Protein AF-A0A1Y1LEW1-F1 (afdb_monomer_lite)

Structure (mmCIF, N/CA/C/O backbone):
data_AF-A0A1Y1LEW1-F1
#
_entry.id   AF-A0A1Y1LEW1-F1
#
loop_
_atom_site.group_PDB
_atom_site.id
_atom_site.type_symbol
_atom_site.label_atom_id
_atom_site.label_alt_id
_atom_site.label_comp_id
_atom_site.label_asym_id
_atom_site.label_entity_id
_atom_site.label_seq_id
_atom_site.pdbx_PDB_ins_code
_atom_site.Cartn_x
_atom_site.Cartn_y
_atom_site.Cartn_z
_atom_site.occupancy
_atom_site.B_iso_or_equiv
_atom_site.auth_seq_id
_atom_site.auth_comp_id
_atom_site.auth_asym_id
_atom_site.auth_atom_id
_atom_site.pdbx_PDB_model_num
ATOM 1 N N . GLU A 1 1 ? 22.655 -12.502 -17.125 1.00 71.50 1 GLU A N 1
ATOM 2 C CA . GLU A 1 1 ? 23.793 -12.154 -16.240 1.00 71.50 1 GLU A CA 1
ATOM 3 C C . GLU A 1 1 ? 23.642 -10.776 -15.580 1.00 71.50 1 GLU A C 1
ATOM 5 O O . GLU A 1 1 ? 23.642 -10.696 -14.355 1.00 71.50 1 GLU A O 1
ATOM 10 N N . THR A 1 2 ? 23.427 -9.701 -16.351 1.00 83.19 2 THR A N 1
ATOM 11 C CA . THR A 1 2 ? 23.284 -8.322 -15.832 1.00 83.19 2 THR A CA 1
ATOM 12 C C . THR A 1 2 ? 22.131 -8.139 -14.837 1.00 83.19 2 THR A C 1
ATOM 14 O O . THR A 1 2 ? 22.315 -7.492 -13.807 1.00 83.19 2 THR A O 1
ATOM 17 N N . ASP A 1 3 ? 20.966 -8.736 -15.104 1.00 85.81 3 ASP A N 1
ATOM 18 C CA . ASP A 1 3 ? 19.800 -8.676 -14.209 1.00 85.81 3 ASP A CA 1
ATOM 19 C C . ASP A 1 3 ? 20.084 -9.320 -12.839 1.00 85.81 3 ASP A C 1
ATOM 21 O O . ASP A 1 3 ? 19.894 -8.692 -11.797 1.00 85.81 3 ASP A O 1
ATOM 25 N N . CYS A 1 4 ? 20.662 -10.528 -12.831 1.00 89.56 4 CYS A N 1
ATOM 26 C CA . CYS A 1 4 ? 21.043 -11.228 -11.602 1.00 89.56 4 CYS A CA 1
ATOM 27 C C . CYS A 1 4 ? 21.990 -10.387 -10.736 1.00 89.56 4 CYS A C 1
ATOM 29 O O . CYS A 1 4 ? 21.787 -10.268 -9.527 1.00 89.56 4 CYS A O 1
ATOM 31 N N . ARG A 1 5 ? 22.998 -9.752 -11.352 1.00 92.62 5 ARG A N 1
ATOM 32 C CA . ARG A 1 5 ? 23.951 -8.887 -10.644 1.00 92.62 5 ARG A CA 1
ATOM 33 C C . ARG A 1 5 ? 23.271 -7.652 -10.051 1.00 92.62 5 ARG A C 1
ATOM 35 O O . ARG A 1 5 ? 23.532 -7.326 -8.895 1.00 92.62 5 ARG A O 1
ATOM 42 N N . ARG A 1 6 ? 22.385 -6.985 -10.801 1.00 89.25 6 ARG A N 1
ATOM 43 C CA . ARG A 1 6 ? 21.619 -5.825 -10.307 1.00 89.25 6 ARG A CA 1
ATOM 44 C C . ARG A 1 6 ? 20.746 -6.204 -9.114 1.00 89.25 6 ARG A C 1
ATOM 46 O O . ARG A 1 6 ? 20.835 -5.566 -8.068 1.00 89.25 6 ARG A O 1
ATOM 53 N N . LYS A 1 7 ? 19.983 -7.293 -9.232 1.00 90.38 7 LYS A N 1
ATOM 54 C CA . LYS A 1 7 ? 19.129 -7.816 -8.157 1.00 90.38 7 LYS A CA 1
ATOM 55 C C . LYS A 1 7 ? 19.932 -8.225 -6.919 1.00 90.38 7 LYS A C 1
ATOM 57 O O . LYS A 1 7 ? 19.489 -7.993 -5.797 1.00 90.38 7 LYS A O 1
ATOM 62 N N . TYR A 1 8 ? 21.116 -8.811 -7.097 1.00 92.88 8 TYR A N 1
ATOM 63 C CA . TYR A 1 8 ? 22.016 -9.144 -5.990 1.00 92.88 8 TYR A CA 1
ATOM 64 C C . TYR A 1 8 ? 22.497 -7.889 -5.249 1.00 92.88 8 TYR A C 1
ATOM 66 O O . TYR A 1 8 ? 22.388 -7.812 -4.024 1.00 92.88 8 TYR A O 1
ATOM 74 N N . ILE A 1 9 ? 22.966 -6.875 -5.984 1.00 94.81 9 ILE A N 1
ATOM 75 C CA . ILE A 1 9 ? 23.415 -5.604 -5.402 1.00 94.81 9 ILE A CA 1
ATOM 76 C C . ILE A 1 9 ? 22.266 -4.918 -4.653 1.00 94.81 9 ILE A C 1
ATOM 78 O O . ILE A 1 9 ? 22.448 -4.534 -3.499 1.00 94.81 9 ILE A O 1
ATOM 82 N N . ALA A 1 10 ? 21.078 -4.829 -5.259 1.00 92.31 10 ALA A N 1
ATOM 83 C CA . ALA A 1 10 ? 19.899 -4.231 -4.633 1.00 92.31 10 ALA A CA 1
ATOM 84 C C . ALA A 1 10 ? 19.548 -4.910 -3.297 1.00 92.31 10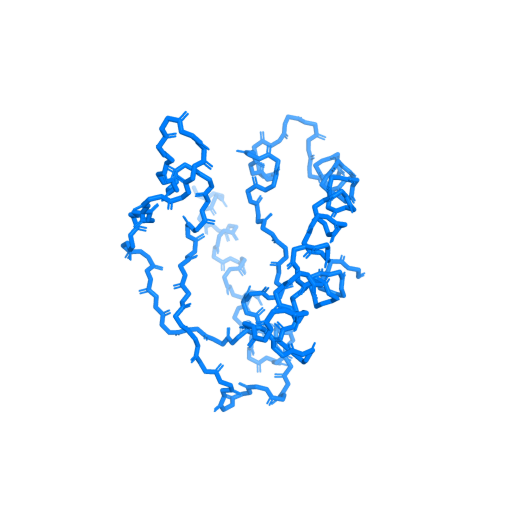 ALA A C 1
ATOM 86 O O . ALA A 1 10 ? 19.380 -4.230 -2.286 1.00 92.31 10 ALA A O 1
ATOM 87 N N . ARG A 1 11 ? 19.546 -6.251 -3.247 1.00 94.31 11 ARG A N 1
ATOM 88 C CA . ARG A 1 11 ? 19.306 -7.012 -2.006 1.00 94.31 11 ARG A CA 1
ATOM 89 C C . ARG A 1 11 ? 20.348 -6.728 -0.926 1.00 94.31 11 ARG A C 1
ATOM 91 O O . ARG A 1 11 ? 19.998 -6.593 0.245 1.00 94.31 11 ARG A O 1
ATOM 98 N N . HIS A 1 12 ? 21.622 -6.613 -1.296 1.00 95.62 12 HIS A N 1
ATOM 99 C CA . HIS A 1 12 ? 22.683 -6.286 -0.343 1.00 95.62 12 HIS A CA 1
ATOM 100 C C . HIS A 1 12 ? 22.580 -4.856 0.194 1.00 95.62 12 HIS A C 1
ATOM 102 O O . HIS A 1 12 ? 22.794 -4.641 1.390 1.00 95.62 12 HIS A O 1
ATOM 108 N N . LEU A 1 13 ? 22.223 -3.893 -0.657 1.00 95.50 13 LEU A N 1
ATOM 109 C CA . LEU A 1 13 ? 21.974 -2.513 -0.244 1.00 95.50 13 LEU A CA 1
ATOM 110 C C . LEU A 1 13 ? 20.769 -2.428 0.695 1.00 95.50 13 LEU A C 1
ATOM 112 O O . LEU A 1 13 ? 20.894 -1.869 1.782 1.00 95.50 13 LEU A O 1
ATOM 116 N N . PHE A 1 14 ? 19.653 -3.067 0.339 1.00 90.94 14 PHE A N 1
ATOM 117 C CA . PHE A 1 14 ? 18.464 -3.139 1.188 1.00 90.94 14 PHE A CA 1
ATOM 118 C C . PHE A 1 14 ? 18.784 -3.759 2.553 1.00 90.94 14 PHE A C 1
ATOM 120 O O . PHE A 1 14 ? 18.515 -3.160 3.592 1.00 90.94 14 PHE A O 1
ATOM 127 N N . ARG A 1 15 ? 19.473 -4.910 2.572 1.00 92.62 15 ARG A N 1
ATOM 128 C CA . ARG A 1 15 ? 19.914 -5.561 3.815 1.00 92.62 15 ARG A CA 1
ATOM 129 C C . ARG A 1 15 ? 20.795 -4.643 4.663 1.00 92.62 15 ARG A C 1
ATOM 131 O O . ARG A 1 15 ? 20.689 -4.661 5.888 1.00 92.62 15 ARG A O 1
ATOM 138 N N . ARG A 1 16 ? 21.682 -3.859 4.044 1.00 94.56 16 ARG A N 1
ATOM 139 C CA . ARG A 1 16 ? 22.523 -2.891 4.758 1.00 94.56 16 ARG A CA 1
ATOM 140 C C . ARG A 1 16 ? 21.679 -1.790 5.399 1.00 94.56 16 ARG A C 1
ATOM 142 O O . ARG A 1 16 ? 21.920 -1.484 6.560 1.00 94.56 16 ARG A O 1
ATOM 149 N N . LEU A 1 17 ? 20.703 -1.232 4.683 1.00 90.94 17 LEU A N 1
ATOM 150 C CA . LEU A 1 17 ? 19.792 -0.214 5.218 1.00 90.94 17 LEU A CA 1
ATOM 151 C C . LEU A 1 17 ? 18.946 -0.764 6.374 1.00 90.94 17 LEU A C 1
ATOM 153 O O . LEU A 1 17 ? 18.861 -0.120 7.418 1.00 90.94 17 LEU A O 1
ATOM 157 N N . ALA A 1 18 ? 18.418 -1.982 6.228 1.00 86.31 18 ALA A N 1
ATOM 158 C CA . ALA A 1 18 ? 17.670 -2.676 7.275 1.00 86.31 18 ALA A CA 1
ATOM 159 C C . ALA A 1 18 ? 18.510 -2.842 8.552 1.00 86.31 18 ALA A C 1
ATOM 161 O O . ALA A 1 18 ? 18.093 -2.449 9.636 1.00 86.31 18 ALA A O 1
ATOM 162 N N . ARG A 1 19 ? 19.747 -3.345 8.418 1.00 87.44 19 ARG A N 1
ATOM 163 C CA . ARG A 1 19 ? 20.683 -3.516 9.546 1.00 87.44 19 ARG A CA 1
ATOM 164 C C . ARG A 1 19 ? 21.102 -2.206 10.207 1.00 87.44 19 ARG A C 1
ATOM 166 O O . ARG A 1 19 ? 21.558 -2.228 11.342 1.00 87.44 19 ARG A O 1
ATOM 173 N N . GLN A 1 20 ? 21.023 -1.096 9.482 1.00 90.00 20 GLN A N 1
ATOM 174 C CA . GLN A 1 20 ? 21.321 0.238 9.997 1.00 90.00 20 GLN A CA 1
ATOM 175 C C . GLN A 1 20 ? 20.080 0.933 10.573 1.00 90.00 20 GLN A C 1
ATOM 177 O O . GLN A 1 20 ? 20.176 2.109 10.904 1.00 90.00 20 GLN A O 1
ATOM 182 N N . HIS A 1 21 ? 18.936 0.241 10.666 1.00 81.88 21 HIS A N 1
ATOM 183 C CA . HIS A 1 21 ? 17.657 0.804 11.109 1.00 81.88 21 HIS A CA 1
ATOM 184 C C . HIS A 1 21 ? 17.254 2.058 10.318 1.00 81.88 21 HIS A C 1
ATOM 186 O O . HIS A 1 21 ? 16.702 3.006 10.861 1.00 81.88 21 HIS A O 1
ATOM 192 N N . LYS A 1 22 ? 17.557 2.072 9.013 1.00 83.44 22 LYS A N 1
ATOM 193 C CA . LYS A 1 22 ? 17.205 3.174 8.102 1.00 83.44 22 LYS A CA 1
ATOM 194 C C . LYS A 1 22 ? 15.890 2.957 7.355 1.00 83.44 22 LYS A C 1
ATOM 196 O O . LYS A 1 22 ? 15.497 3.822 6.587 1.00 83.44 22 LYS A O 1
ATOM 201 N N . LEU A 1 23 ? 15.264 1.792 7.527 1.00 77.56 23 LEU A N 1
ATOM 202 C CA . LEU A 1 23 ? 14.012 1.426 6.854 1.00 77.56 23 LEU A CA 1
ATOM 203 C C . LEU A 1 23 ? 12.796 1.475 7.783 1.00 77.56 23 LEU A C 1
ATOM 205 O O . LEU A 1 23 ? 11.671 1.485 7.304 1.00 77.56 23 LEU A O 1
ATOM 209 N N . THR A 1 24 ? 13.013 1.477 9.097 1.00 73.62 24 THR A N 1
ATOM 210 C CA . THR A 1 24 ? 11.949 1.492 10.102 1.00 73.62 24 THR A CA 1
ATOM 211 C C . THR A 1 24 ? 12.345 2.413 11.243 1.00 73.62 24 THR A C 1
ATOM 213 O O . THR A 1 24 ? 13.531 2.614 11.517 1.00 73.62 24 THR A O 1
ATOM 216 N N . SER A 1 25 ? 11.352 2.970 11.930 1.00 72.81 25 SER A N 1
ATOM 217 C CA . SER A 1 25 ? 11.604 3.722 13.155 1.00 72.81 25 SER A CA 1
ATOM 218 C C . SER A 1 25 ? 11.964 2.759 14.292 1.00 72.81 25 SER A C 1
ATOM 220 O O . SER A 1 25 ? 11.444 1.646 14.365 1.00 72.81 25 SER A O 1
ATOM 222 N N . GLY A 1 26 ? 12.820 3.182 15.226 1.00 73.25 26 GLY A N 1
ATOM 223 C CA . GLY A 1 26 ? 13.113 2.375 16.418 1.00 73.25 26 GLY A CA 1
ATOM 224 C C . GLY A 1 26 ? 11.879 2.123 17.301 1.00 73.25 26 GLY A C 1
ATOM 225 O O . GLY A 1 26 ? 11.867 1.159 18.068 1.00 73.25 26 GLY A O 1
ATOM 226 N N . ALA A 1 27 ? 10.834 2.948 17.159 1.00 75.50 27 ALA A N 1
ATOM 227 C CA . ALA A 1 27 ? 9.641 2.946 18.001 1.00 75.50 27 ALA A CA 1
ATOM 228 C C . ALA A 1 27 ? 8.816 1.652 17.912 1.00 75.50 27 ALA A C 1
ATOM 230 O O . ALA A 1 27 ? 8.187 1.283 18.901 1.00 75.50 27 ALA A O 1
ATOM 231 N N . HIS A 1 28 ? 8.854 0.937 16.782 1.00 77.25 28 HIS A N 1
ATOM 232 C CA . HIS A 1 28 ? 8.081 -0.297 16.588 1.00 77.25 28 HIS A CA 1
ATOM 233 C C . HIS A 1 28 ? 8.948 -1.552 16.440 1.00 77.25 28 HIS A C 1
ATOM 235 O O . HIS A 1 28 ? 8.472 -2.596 15.998 1.00 77.25 28 HIS A O 1
ATOM 241 N N . THR A 1 29 ? 10.218 -1.494 16.863 1.00 78.69 29 THR A N 1
ATOM 242 C CA . THR A 1 29 ? 11.142 -2.646 16.797 1.00 78.69 29 THR A CA 1
ATOM 243 C C . THR A 1 29 ? 10.568 -3.898 17.473 1.00 78.69 29 THR A C 1
ATOM 245 O O . THR A 1 29 ? 10.806 -5.013 17.018 1.00 78.69 29 THR A O 1
ATOM 248 N N . ASN A 1 30 ? 9.773 -3.711 18.533 1.00 83.50 30 ASN A N 1
ATOM 249 C CA . ASN A 1 30 ? 9.129 -4.788 19.290 1.00 83.50 30 ASN A CA 1
ATOM 250 C C . ASN A 1 30 ? 7.616 -4.897 19.014 1.00 83.50 30 ASN A C 1
ATOM 252 O O . ASN A 1 30 ? 6.886 -5.500 19.799 1.00 83.50 30 ASN A O 1
ATOM 256 N N . GLY A 1 31 ? 7.141 -4.315 17.910 1.00 84.19 31 GLY A N 1
ATOM 257 C CA . GLY A 1 31 ? 5.743 -4.317 17.498 1.00 84.19 31 GLY A CA 1
ATOM 258 C C . GLY A 1 31 ? 5.035 -2.961 17.649 1.00 84.19 31 GLY A C 1
ATOM 259 O O . GLY A 1 31 ? 5.638 -1.965 18.053 1.00 84.19 31 GLY A O 1
ATOM 260 N N . PRO A 1 32 ? 3.735 -2.906 17.318 1.00 87.38 32 PRO A N 1
ATOM 261 C CA . PRO A 1 32 ? 2.868 -4.050 17.034 1.00 87.38 32 PRO A CA 1
ATOM 262 C C . PRO A 1 32 ? 3.145 -4.704 15.672 1.00 87.38 32 PRO A C 1
ATOM 264 O O . PRO A 1 32 ? 3.429 -4.018 14.692 1.00 87.38 32 PRO A O 1
ATOM 267 N N . PHE A 1 33 ? 2.996 -6.030 15.613 1.00 89.38 33 PHE A N 1
ATOM 268 C CA . PHE A 1 33 ? 2.963 -6.783 14.358 1.00 89.38 33 PHE A CA 1
ATOM 269 C C . PHE A 1 33 ? 1.507 -7.008 13.946 1.00 89.38 33 PHE A C 1
ATOM 271 O O . PHE A 1 33 ? 0.673 -7.391 14.770 1.00 89.38 33 PHE A O 1
ATOM 278 N N . LYS A 1 34 ? 1.186 -6.723 12.687 1.00 89.31 34 LYS A N 1
ATOM 279 C CA . LYS A 1 34 ? -0.159 -6.810 12.113 1.00 89.31 34 LYS A CA 1
ATOM 280 C C . LYS A 1 34 ? -0.161 -7.797 10.954 1.00 89.31 34 LYS A C 1
ATOM 282 O O . LYS A 1 34 ? 0.875 -8.036 10.342 1.00 89.31 34 LYS A O 1
ATOM 287 N N . LEU A 1 35 ? -1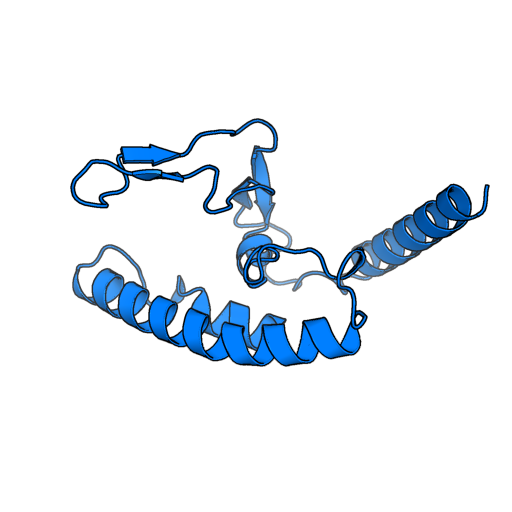.330 -8.363 10.665 1.00 91.94 35 LEU A N 1
ATOM 288 C CA . LEU A 1 35 ? -1.520 -9.150 9.455 1.00 91.94 35 LEU A CA 1
ATOM 289 C C . LEU A 1 35 ? -1.371 -8.220 8.244 1.00 91.94 35 LEU A C 1
ATOM 291 O O . LEU A 1 35 ? -2.044 -7.193 8.174 1.00 91.94 35 LEU A O 1
ATOM 295 N N . TRP A 1 36 ? -0.477 -8.569 7.331 1.00 92.06 36 TRP A N 1
ATOM 296 C CA . TRP A 1 36 ? -0.156 -7.798 6.139 1.00 92.06 36 TRP A CA 1
ATOM 297 C C . TRP A 1 36 ? -0.153 -8.716 4.923 1.00 92.06 36 TRP A C 1
ATOM 299 O O . TRP A 1 36 ? 0.326 -9.844 5.016 1.00 92.06 36 TRP A O 1
ATOM 309 N N . CYS A 1 37 ? -0.675 -8.223 3.802 1.00 93.75 37 CYS A N 1
ATOM 310 C CA . CYS A 1 37 ? -0.656 -8.903 2.512 1.00 93.75 37 CYS A CA 1
ATOM 311 C C . CYS A 1 37 ? -0.027 -7.961 1.481 1.00 93.75 37 CYS A C 1
ATOM 313 O O . CYS A 1 37 ? -0.528 -6.854 1.272 1.00 93.75 37 CYS A O 1
ATOM 315 N N . ASP A 1 38 ? 1.061 -8.399 0.841 1.00 90.12 38 ASP A N 1
ATOM 316 C CA . ASP A 1 38 ? 1.785 -7.587 -0.150 1.00 90.12 38 ASP A CA 1
ATOM 317 C C . ASP A 1 38 ? 0.963 -7.324 -1.429 1.00 90.12 38 ASP A C 1
ATOM 319 O O . ASP A 1 38 ? 1.220 -6.346 -2.140 1.00 90.12 38 ASP A O 1
ATOM 323 N N . ASP A 1 39 ? -0.059 -8.147 -1.690 1.00 90.94 39 ASP A N 1
ATOM 324 C CA . ASP A 1 39 ? -0.929 -8.044 -2.866 1.00 90.94 39 ASP A CA 1
ATOM 325 C C . ASP A 1 39 ? -2.364 -7.605 -2.524 1.00 90.94 39 ASP A C 1
ATOM 327 O O . ASP A 1 39 ? -3.339 -8.010 -3.155 1.00 90.94 39 ASP A O 1
ATOM 331 N N . LEU A 1 40 ? -2.534 -6.734 -1.523 1.00 89.06 40 LEU A N 1
ATOM 332 C CA . LEU A 1 40 ? -3.840 -6.147 -1.192 1.00 89.06 40 LEU A CA 1
ATOM 333 C C . LEU A 1 40 ? -4.251 -5.057 -2.207 1.00 89.06 40 LEU A C 1
ATOM 335 O O . LEU A 1 40 ? -4.354 -3.871 -1.879 1.00 89.06 40 LEU A O 1
ATOM 339 N N . ARG A 1 41 ? -4.436 -5.451 -3.470 1.00 91.62 41 ARG A N 1
ATOM 340 C CA . ARG A 1 41 ? -4.775 -4.586 -4.609 1.00 91.62 41 ARG A CA 1
ATOM 341 C C . ARG A 1 41 ? -6.247 -4.725 -5.027 1.00 91.62 41 ARG 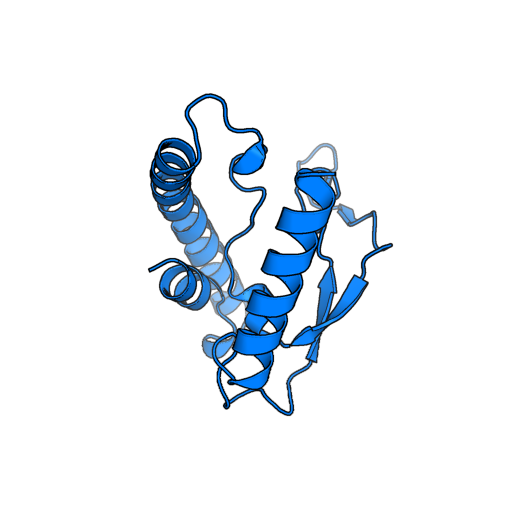A C 1
ATOM 343 O O . ARG A 1 41 ? -6.875 -5.736 -4.720 1.00 91.62 41 ARG A O 1
ATOM 350 N N . PRO A 1 42 ? -6.808 -3.764 -5.789 1.00 92.25 42 PRO A N 1
ATOM 351 C CA . PRO A 1 42 ? -8.224 -3.779 -6.160 1.00 92.25 42 PRO A CA 1
ATOM 352 C C . PRO A 1 42 ? -8.698 -5.036 -6.898 1.00 92.25 42 PRO A C 1
ATOM 354 O O . PRO A 1 42 ? -9.857 -5.403 -6.752 1.00 92.25 42 PRO A O 1
ATOM 357 N N . SER A 1 43 ? -7.831 -5.720 -7.655 1.00 93.44 43 SER A N 1
ATOM 358 C CA . SER A 1 43 ? -8.201 -6.974 -8.336 1.00 93.44 43 SER A CA 1
ATOM 359 C C . SER A 1 43 ? -8.522 -8.121 -7.375 1.00 93.44 43 SER A C 1
ATOM 361 O O . SER A 1 43 ? -9.177 -9.073 -7.785 1.00 93.44 43 SER A O 1
ATOM 363 N N . ASN A 1 44 ? -8.105 -8.010 -6.111 1.00 95.25 44 ASN A N 1
ATOM 364 C CA . ASN A 1 44 ? -8.311 -9.021 -5.075 1.00 95.25 44 ASN A CA 1
ATOM 365 C C . ASN A 1 44 ? -9.487 -8.658 -4.144 1.00 95.25 44 ASN A C 1
ATOM 367 O O . ASN A 1 44 ? -9.713 -9.322 -3.132 1.00 95.25 44 ASN A O 1
ATOM 371 N N . ILE A 1 45 ? -10.256 -7.614 -4.485 1.00 95.12 45 ILE A N 1
ATOM 372 C CA . ILE A 1 45 ? -11.453 -7.175 -3.761 1.00 95.12 45 ILE A CA 1
ATOM 373 C C . ILE A 1 45 ? -12.690 -7.548 -4.580 1.00 95.12 45 ILE A C 1
ATOM 375 O O . ILE A 1 45 ? -12.861 -7.105 -5.715 1.00 95.12 45 ILE A O 1
ATOM 379 N N . LEU A 1 46 ? -13.578 -8.343 -3.988 1.00 97.56 46 LEU A N 1
ATOM 380 C CA . LEU A 1 46 ? -14.844 -8.732 -4.598 1.00 97.56 46 LEU A CA 1
ATOM 381 C C . LEU A 1 46 ? -15.935 -7.728 -4.232 1.00 97.56 46 LEU A C 1
ATOM 383 O O . LEU A 1 46 ? -16.122 -7.408 -3.055 1.00 97.56 46 LEU A O 1
ATOM 387 N N . LEU A 1 47 ? -16.676 -7.280 -5.245 1.00 97.75 47 LEU A N 1
ATOM 388 C CA . LEU A 1 47 ? -17.819 -6.383 -5.100 1.00 97.75 47 LEU A CA 1
ATOM 389 C C . LEU A 1 47 ? -19.115 -7.087 -5.518 1.00 97.75 47 LEU A C 1
ATOM 391 O O . LEU A 1 47 ? -19.111 -7.889 -6.454 1.00 97.75 47 LEU A O 1
ATOM 395 N N . ASP A 1 48 ? -20.222 -6.773 -4.850 1.00 97.62 48 ASP A N 1
ATOM 396 C CA . ASP A 1 48 ? -21.559 -7.154 -5.313 1.00 97.62 48 ASP A CA 1
ATOM 397 C C . ASP A 1 48 ? -22.118 -6.175 -6.368 1.00 97.62 48 ASP A C 1
ATOM 399 O O . ASP A 1 48 ? -21.474 -5.202 -6.768 1.00 97.62 48 ASP A O 1
ATOM 403 N N . ALA A 1 49 ? -23.357 -6.414 -6.812 1.00 97.50 49 ALA A N 1
ATOM 404 C CA . ALA A 1 49 ? -24.049 -5.556 -7.778 1.00 97.50 49 ALA A CA 1
ATOM 405 C C . ALA A 1 49 ? -24.314 -4.120 -7.271 1.00 97.50 49 ALA A C 1
ATOM 407 O O . ALA A 1 49 ? -24.604 -3.235 -8.074 1.00 97.50 49 ALA A O 1
ATOM 408 N N . ASN A 1 50 ? -24.200 -3.882 -5.961 1.00 97.75 50 ASN A N 1
ATOM 409 C CA . ASN A 1 50 ? -24.366 -2.582 -5.314 1.00 97.75 50 ASN A CA 1
ATOM 410 C C . ASN A 1 50 ? -23.015 -1.927 -4.974 1.00 97.75 50 ASN A C 1
ATOM 412 O O . ASN A 1 50 ? -22.974 -0.975 -4.189 1.00 97.75 50 ASN A O 1
ATOM 416 N N . MET A 1 51 ? -21.910 -2.429 -5.540 1.00 95.12 51 MET A N 1
ATOM 417 C CA . MET A 1 51 ? -20.545 -1.953 -5.289 1.00 95.12 51 MET A CA 1
ATOM 418 C C . MET A 1 51 ? -20.109 -2.078 -3.820 1.00 95.12 51 MET A C 1
ATOM 420 O O . MET A 1 51 ? -19.238 -1.335 -3.367 1.00 95.12 51 MET A O 1
ATOM 424 N N . GLN A 1 52 ? -20.703 -3.004 -3.064 1.00 96.50 52 GLN A N 1
ATOM 425 C CA . GLN A 1 52 ? -20.304 -3.290 -1.688 1.00 96.50 52 GLN A CA 1
ATOM 426 C C . GLN A 1 52 ? -19.219 -4.357 -1.662 1.00 96.50 52 GLN A C 1
ATOM 428 O O . GLN A 1 52 ? -19.288 -5.338 -2.400 1.00 96.50 52 GLN A O 1
ATOM 433 N N . ILE A 1 53 ? -18.229 -4.181 -0.785 1.00 95.94 53 ILE A N 1
ATOM 434 C CA . ILE A 1 53 ? -17.179 -5.180 -0.571 1.00 95.94 53 ILE A CA 1
ATOM 435 C C . ILE A 1 53 ? -17.807 -6.418 0.073 1.00 95.94 53 ILE A C 1
ATOM 437 O O . ILE A 1 53 ? -18.319 -6.346 1.188 1.00 95.94 53 ILE A O 1
ATOM 441 N N . VAL A 1 54 ? -17.735 -7.555 -0.620 1.00 97.75 54 VAL A N 1
ATOM 442 C CA . VAL A 1 54 ? -18.259 -8.849 -0.142 1.00 97.75 54 VAL A CA 1
ATOM 443 C C . VAL A 1 54 ? -17.167 -9.865 0.169 1.00 97.75 54 VAL A C 1
ATOM 445 O O . VAL A 1 54 ? -17.437 -10.898 0.779 1.00 97.75 54 VAL A O 1
ATOM 448 N N . GLY A 1 55 ? -15.925 -9.584 -0.217 1.00 96.81 55 GLY A N 1
ATOM 449 C CA . GLY A 1 55 ? -14.806 -10.457 0.096 1.00 96.81 55 GLY A CA 1
ATOM 450 C C . GLY A 1 55 ? -13.465 -9.888 -0.333 1.00 96.81 55 GLY A C 1
ATOM 451 O O . GLY A 1 55 ? -13.379 -9.043 -1.222 1.00 96.81 55 GLY A O 1
ATOM 452 N N . VAL A 1 56 ? -12.418 -10.398 0.306 1.00 95.69 56 VAL A N 1
ATOM 453 C CA . VAL A 1 56 ? -11.023 -10.202 -0.085 1.00 95.69 56 VAL A CA 1
ATOM 454 C C . VAL A 1 56 ? -10.446 -11.587 -0.340 1.00 95.69 56 VAL A C 1
ATOM 456 O O . VAL A 1 56 ? -10.597 -12.481 0.499 1.00 95.69 56 VAL A O 1
ATOM 459 N N . VAL A 1 57 ? -9.837 -11.779 -1.503 1.00 96.44 57 VAL A N 1
ATOM 460 C CA . VAL A 1 57 ? -9.243 -13.051 -1.935 1.00 96.44 57 VAL A CA 1
ATOM 461 C C . VAL A 1 57 ? -7.723 -12.930 -2.029 1.00 96.44 57 VAL A C 1
ATOM 463 O O . VAL A 1 57 ? -7.168 -11.876 -1.741 1.00 96.44 57 VAL A O 1
ATOM 466 N N . ASP A 1 58 ? -7.074 -14.025 -2.422 1.00 94.69 58 ASP A N 1
ATOM 467 C CA . ASP A 1 58 ? -5.639 -14.065 -2.718 1.00 94.69 58 ASP A CA 1
ATOM 468 C C . ASP A 1 58 ? -4.730 -13.734 -1.516 1.00 94.69 58 ASP A C 1
ATOM 470 O O . ASP A 1 58 ? -3.937 -12.796 -1.492 1.00 94.69 58 ASP A O 1
ATOM 474 N N . TRP A 1 59 ? -4.882 -14.528 -0.452 1.00 94.00 59 TRP A N 1
ATOM 475 C CA . TRP A 1 59 ? -4.144 -14.362 0.806 1.00 94.00 59 TRP A CA 1
ATOM 476 C C . TRP A 1 59 ? -2.772 -15.060 0.810 1.00 94.00 59 TRP A C 1
ATOM 478 O O . TRP A 1 59 ? -2.145 -15.157 1.868 1.00 94.00 59 TRP A O 1
ATOM 488 N N . GLU A 1 60 ? -2.288 -15.564 -0.328 1.00 94.12 60 GLU A N 1
ATOM 489 C CA . GLU A 1 60 ? -1.119 -16.456 -0.394 1.00 94.12 60 GLU A CA 1
ATOM 490 C C . GLU A 1 60 ? 0.201 -15.803 0.060 1.00 94.12 60 GLU A C 1
ATOM 492 O O . GLU A 1 60 ? 1.102 -16.496 0.534 1.00 94.12 60 GLU A O 1
ATOM 497 N N . PHE A 1 61 ? 0.278 -14.468 0.025 1.00 87.81 61 PHE A N 1
ATOM 498 C CA . PHE A 1 61 ? 1.423 -13.674 0.493 1.00 87.81 61 PHE A CA 1
ATOM 499 C C . PHE A 1 61 ? 1.155 -12.931 1.806 1.00 87.81 61 PHE A C 1
ATOM 501 O O . PHE A 1 61 ? 1.674 -11.838 2.038 1.00 87.81 61 PHE A O 1
ATOM 508 N N . THR A 1 62 ? 0.335 -13.514 2.680 1.00 94.25 62 THR A N 1
ATOM 509 C CA . THR A 1 62 ? -0.025 -12.897 3.960 1.00 94.25 62 THR A CA 1
ATOM 510 C C . THR A 1 62 ? 0.885 -13.354 5.098 1.00 94.25 62 THR A C 1
ATOM 512 O O . THR A 1 62 ? 1.111 -14.547 5.293 1.00 94.25 62 THR A O 1
ATOM 515 N N . TYR A 1 63 ? 1.375 -12.411 5.901 1.00 94.25 63 TYR A N 1
ATOM 516 C CA . TYR A 1 63 ? 2.241 -12.676 7.053 1.00 94.25 63 TYR A CA 1
ATOM 517 C C . TYR A 1 63 ? 2.069 -11.620 8.153 1.00 94.25 63 TYR A C 1
ATOM 519 O O . TYR A 1 63 ? 1.401 -10.604 7.978 1.00 94.25 63 TYR A O 1
ATOM 527 N N . ALA A 1 64 ? 2.659 -11.868 9.325 1.00 93.75 64 ALA A N 1
ATOM 528 C CA . ALA A 1 64 ? 2.751 -10.863 10.379 1.00 93.75 64 ALA A CA 1
ATOM 529 C C . ALA A 1 64 ? 3.916 -9.902 10.080 1.00 93.75 64 ALA A C 1
ATOM 531 O O . ALA A 1 64 ? 5.074 -10.322 10.075 1.00 93.75 64 ALA A O 1
ATOM 532 N N . ALA A 1 65 ? 3.619 -8.623 9.853 1.00 90.44 65 ALA A N 1
ATOM 533 C CA . ALA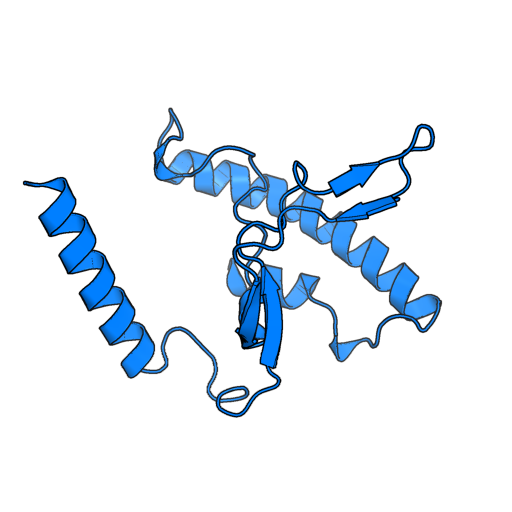 A 1 65 ? 4.592 -7.580 9.524 1.00 90.44 65 ALA A CA 1
ATOM 534 C C . ALA A 1 65 ? 4.550 -6.423 10.539 1.00 90.44 65 ALA A C 1
ATOM 536 O O . ALA A 1 65 ? 3.524 -6.227 11.199 1.00 90.44 65 ALA A O 1
ATOM 537 N N . PRO A 1 66 ? 5.631 -5.633 10.682 1.00 89.44 66 PRO A N 1
ATOM 538 C CA . PRO A 1 66 ? 5.581 -4.369 11.411 1.00 89.44 66 PRO A CA 1
ATOM 539 C C . PRO A 1 66 ? 4.471 -3.465 10.869 1.00 89.44 66 PRO A C 1
ATOM 541 O O . PRO A 1 66 ? 4.255 -3.398 9.656 1.00 89.44 66 PRO A O 1
ATOM 544 N N . ALA A 1 67 ? 3.780 -2.748 11.755 1.00 88.56 67 ALA A N 1
ATOM 545 C CA . ALA A 1 67 ? 2.693 -1.860 11.352 1.00 88.56 67 ALA A CA 1
ATOM 546 C C . ALA A 1 67 ? 3.134 -0.800 10.325 1.00 88.56 67 ALA A C 1
ATOM 548 O O . ALA A 1 67 ? 2.311 -0.366 9.520 1.00 88.56 67 ALA A O 1
ATOM 549 N N . GLU A 1 68 ? 4.417 -0.425 10.292 1.00 89.25 68 GLU A N 1
ATOM 550 C CA . GLU A 1 68 ? 4.940 0.569 9.351 1.00 89.25 68 GLU A CA 1
ATOM 551 C C . GLU A 1 68 ? 4.857 0.165 7.881 1.00 89.25 68 GLU A C 1
ATOM 553 O O . GLU A 1 68 ? 4.917 1.036 7.019 1.00 89.25 68 GLU A O 1
ATOM 558 N N . PHE A 1 69 ? 4.650 -1.115 7.566 1.00 89.19 69 PHE A N 1
ATOM 559 C CA . PHE A 1 69 ? 4.393 -1.539 6.186 1.00 89.19 69 PHE A CA 1
ATOM 560 C C . PHE A 1 69 ? 3.118 -0.883 5.637 1.00 89.19 69 PHE A C 1
ATOM 562 O O . PHE A 1 69 ? 3.080 -0.466 4.484 1.00 89.19 69 PHE A O 1
ATOM 569 N N . SER A 1 70 ? 2.118 -0.672 6.500 1.00 90.25 70 SER A N 1
ATOM 570 C CA . SER A 1 70 ? 0.892 0.055 6.149 1.00 90.25 70 SER A CA 1
ATOM 571 C C . SER A 1 70 ? 1.078 1.567 6.001 1.00 90.25 70 SER A C 1
ATOM 573 O O . SER A 1 70 ? 0.142 2.262 5.611 1.00 90.25 70 SER A O 1
ATOM 575 N N . PHE A 1 71 ? 2.259 2.101 6.335 1.00 91.75 71 PHE A N 1
ATOM 576 C CA . PHE A 1 71 ? 2.536 3.533 6.226 1.00 91.75 71 PHE A CA 1
ATOM 577 C C . PHE A 1 71 ? 3.034 3.898 4.835 1.00 91.75 71 PHE A C 1
ATOM 579 O O . PHE A 1 71 ? 3.057 5.076 4.522 1.00 91.75 71 PHE A O 1
ATOM 586 N N . ALA A 1 72 ? 3.410 2.938 3.991 1.00 92.12 72 ALA A N 1
ATOM 587 C CA . ALA A 1 72 ? 3.676 3.222 2.590 1.00 92.12 72 ALA A CA 1
ATOM 588 C C . ALA A 1 72 ? 2.342 3.375 1.835 1.00 92.12 72 ALA A C 1
ATOM 590 O O . ALA A 1 72 ? 1.440 2.549 2.016 1.00 92.12 72 ALA A O 1
ATOM 591 N N . PRO A 1 73 ? 2.179 4.399 0.980 1.00 94.19 73 PRO A N 1
ATOM 592 C CA . PRO A 1 73 ? 1.015 4.458 0.115 1.00 94.19 73 PRO A CA 1
ATOM 593 C C . PRO A 1 73 ? 1.011 3.300 -0.905 1.00 94.19 73 PRO A C 1
ATOM 595 O O . PRO A 1 73 ? 2.061 2.724 -1.207 1.00 94.19 73 PRO A O 1
ATOM 598 N N . PRO A 1 74 ? -0.166 2.916 -1.432 1.00 93.19 74 PRO A N 1
ATOM 599 C CA . PRO A 1 74 ? -0.311 1.701 -2.227 1.00 93.19 74 PRO A CA 1
ATOM 600 C C . PRO A 1 74 ? 0.513 1.764 -3.515 1.00 93.19 74 PRO A C 1
ATOM 602 O O . PRO A 1 74 ? 0.344 2.674 -4.331 1.00 93.19 74 PRO A O 1
ATOM 605 N N . TRP A 1 75 ? 1.371 0.768 -3.738 1.00 90.12 75 TRP A N 1
ATOM 606 C CA . TRP A 1 75 ? 2.202 0.682 -4.946 1.00 90.12 75 TRP A CA 1
ATOM 607 C C . TRP A 1 75 ? 1.355 0.589 -6.227 1.00 90.12 75 TRP A C 1
ATOM 609 O O . TRP A 1 75 ? 1.737 1.099 -7.277 1.00 90.12 75 TRP A O 1
ATOM 619 N N . TRP A 1 76 ? 0.163 -0.004 -6.124 1.00 92.88 76 TRP A N 1
ATOM 620 C CA . TRP A 1 76 ? -0.766 -0.237 -7.229 1.00 92.88 76 TRP A CA 1
ATOM 621 C C . TRP A 1 76 ? -1.622 0.982 -7.604 1.00 92.88 76 TRP A C 1
ATOM 623 O O . TRP A 1 76 ? -2.496 0.851 -8.457 1.00 92.88 76 TRP A O 1
ATOM 633 N N . LEU A 1 77 ? -1.406 2.166 -7.016 1.00 95.06 77 LEU A N 1
ATOM 634 C CA . LEU A 1 77 ? -2.253 3.349 -7.247 1.00 95.06 77 LEU A CA 1
ATOM 635 C C . LEU A 1 77 ? -2.394 3.732 -8.732 1.00 95.06 77 LEU A C 1
ATOM 637 O O . LEU A 1 77 ? -3.453 4.199 -9.147 1.00 95.06 77 LEU A O 1
ATOM 641 N N . LEU A 1 78 ? -1.337 3.539 -9.525 1.00 95.12 78 LEU A N 1
ATOM 642 C CA . LEU A 1 78 ? -1.343 3.795 -10.971 1.00 95.12 78 LEU A CA 1
ATOM 643 C C . LEU A 1 78 ? -1.606 2.545 -11.818 1.00 95.12 78 LEU A C 1
ATOM 645 O O . LEU A 1 78 ? -1.571 2.631 -13.040 1.00 95.12 78 LEU A O 1
ATOM 649 N N . LEU A 1 79 ? -1.861 1.398 -11.184 1.00 93.00 79 LEU A N 1
ATOM 650 C CA . LEU A 1 79 ? -2.073 0.078 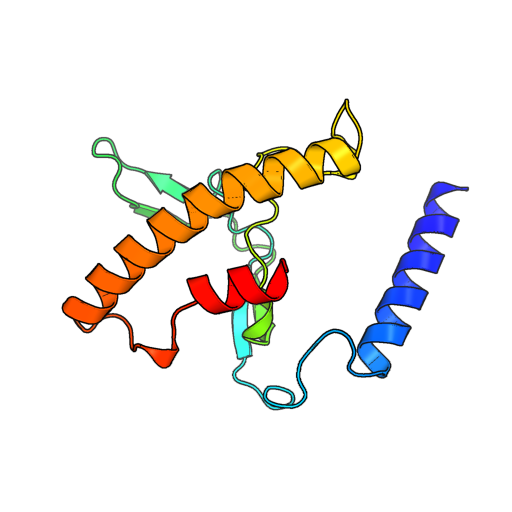-11.792 1.00 93.00 79 LEU A CA 1
ATOM 651 C C . LEU A 1 79 ? -0.884 -0.496 -12.586 1.00 93.00 79 LEU A C 1
ATOM 653 O O . LEU A 1 79 ? -0.903 -1.689 -12.877 1.00 93.00 79 LEU A O 1
ATOM 657 N N . GLU A 1 80 ? 0.146 0.304 -12.865 1.00 92.75 80 GLU A N 1
ATOM 658 C CA . GLU A 1 80 ? 1.392 -0.096 -13.518 1.00 92.75 80 GLU A CA 1
ATOM 659 C C . GLU A 1 80 ? 2.603 0.215 -12.628 1.00 92.75 80 GLU A C 1
ATOM 661 O O . GLU A 1 80 ? 2.660 1.254 -11.956 1.00 92.75 80 GLU A O 1
ATOM 666 N N . GLN A 1 81 ? 3.572 -0.698 -12.622 1.00 91.31 81 GLN A N 1
ATOM 667 C CA . GLN A 1 81 ? 4.774 -0.588 -11.796 1.00 91.31 81 GLN A CA 1
ATOM 668 C C . GLN A 1 81 ? 5.765 0.419 -12.403 1.00 91.31 81 GLN A C 1
ATOM 670 O O . GLN A 1 81 ? 5.848 0.544 -13.630 1.00 91.31 81 GLN A O 1
ATOM 675 N N . PRO A 1 82 ? 6.553 1.130 -11.577 1.00 92.25 82 PRO A N 1
ATOM 676 C CA . PRO A 1 82 ? 7.516 2.114 -12.070 1.00 92.25 82 PRO A CA 1
ATOM 677 C C . PRO A 1 82 ? 8.551 1.518 -13.037 1.00 92.25 82 PRO A C 1
ATOM 679 O O . PRO A 1 82 ? 9.028 2.220 -13.926 1.00 92.25 82 PRO A O 1
ATOM 682 N N . GLU A 1 83 ? 8.882 0.231 -12.907 1.00 89.12 83 GLU A N 1
ATOM 683 C CA . GLU A 1 83 ? 9.822 -0.486 -13.775 1.00 89.12 83 GLU A CA 1
ATOM 684 C C . GLU A 1 83 ? 9.311 -0.676 -15.208 1.00 89.12 83 GLU A C 1
ATOM 686 O O . GLU A 1 83 ? 10.123 -0.799 -16.127 1.00 89.12 83 GLU A O 1
ATOM 691 N N . TYR A 1 84 ? 7.989 -0.704 -15.399 1.00 92.44 84 TYR A N 1
ATOM 692 C CA . TYR A 1 84 ? 7.339 -0.901 -16.699 1.00 92.44 84 TYR A CA 1
ATOM 693 C C . TYR A 1 84 ? 6.721 0.385 -17.256 1.00 92.44 84 TYR A C 1
ATOM 695 O O . TYR A 1 84 ? 6.136 0.368 -18.339 1.00 92.44 84 TYR A O 1
ATOM 703 N N . TRP A 1 85 ? 6.858 1.510 -16.550 1.00 95.38 85 TRP A N 1
ATOM 704 C CA . TRP A 1 85 ? 6.269 2.772 -16.975 1.00 95.38 85 TRP A CA 1
ATOM 705 C C . TRP A 1 85 ? 6.934 3.295 -18.265 1.00 95.38 85 TRP A C 1
ATOM 707 O O . TRP A 1 85 ? 8.145 3.539 -18.255 1.00 95.38 85 TRP A O 1
ATOM 717 N N . PRO A 1 86 ? 6.182 3.518 -19.364 1.00 94.56 86 PRO A N 1
ATOM 718 C CA . PRO A 1 86 ? 6.760 3.871 -20.667 1.00 94.56 86 PRO A CA 1
ATOM 719 C C . PRO A 1 86 ? 7.601 5.150 -20.655 1.00 94.56 86 PRO A C 1
ATOM 721 O O . PRO A 1 86 ? 8.643 5.218 -21.302 1.00 94.56 86 PRO A O 1
ATOM 724 N N . ASP A 1 87 ? 7.172 6.140 -19.870 1.00 96.62 87 ASP A N 1
ATOM 725 C CA . ASP A 1 87 ? 7.817 7.453 -19.770 1.00 96.62 87 ASP A CA 1
ATOM 726 C C . ASP A 1 87 ? 8.885 7.512 -18.658 1.00 96.62 87 ASP A C 1
ATOM 728 O O . ASP A 1 87 ? 9.388 8.582 -18.309 1.00 96.62 87 ASP A O 1
ATOM 732 N N . GLY A 1 88 ? 9.230 6.359 -18.077 1.00 95.56 88 GLY A N 1
ATOM 733 C CA . GLY A 1 88 ? 10.244 6.220 -17.039 1.00 95.56 88 GLY A CA 1
ATOM 734 C C . GLY A 1 88 ? 9.784 6.595 -15.625 1.00 95.56 88 GLY A C 1
ATOM 735 O O . GLY A 1 88 ? 8.706 7.144 -15.390 1.00 95.56 88 GLY A O 1
ATOM 736 N N . VAL A 1 89 ? 10.649 6.293 -14.653 1.00 94.88 89 VAL A N 1
ATOM 737 C CA . VAL A 1 89 ? 10.344 6.398 -13.216 1.00 94.88 89 VAL A CA 1
ATOM 738 C C . VAL A 1 89 ? 10.082 7.831 -12.743 1.00 94.88 89 VAL A C 1
ATOM 740 O O . VAL A 1 89 ? 9.266 8.040 -11.849 1.00 94.88 89 VAL A O 1
ATOM 743 N N . GLU A 1 90 ? 10.727 8.836 -13.340 1.00 96.50 90 GLU A N 1
ATOM 744 C CA . GLU A 1 90 ? 10.499 10.244 -12.981 1.00 96.50 90 GLU A CA 1
ATOM 745 C C . GLU A 1 90 ? 9.081 10.690 -13.352 1.00 96.50 90 GLU A C 1
ATOM 747 O O . GLU A 1 90 ? 8.381 11.307 -12.547 1.00 96.50 90 GLU A O 1
ATOM 752 N N . ASN A 1 91 ? 8.622 10.322 -14.552 1.00 97.44 91 ASN A N 1
ATOM 753 C CA . ASN A 1 91 ? 7.257 10.588 -14.985 1.00 97.44 91 ASN A CA 1
ATOM 754 C C . ASN A 1 91 ? 6.243 9.843 -14.103 1.00 97.44 91 ASN A C 1
ATOM 756 O O . ASN A 1 91 ? 5.308 10.469 -13.596 1.00 97.44 91 ASN A O 1
ATOM 760 N N . TRP A 1 92 ? 6.485 8.553 -13.838 1.00 97.31 92 TRP A N 1
ATOM 761 C CA . TRP A 1 92 ? 5.676 7.754 -12.914 1.00 97.31 92 TRP A CA 1
ATOM 762 C C . TRP A 1 92 ? 5.556 8.435 -11.548 1.00 97.31 92 TRP A C 1
ATOM 764 O O . TRP A 1 92 ? 4.453 8.606 -11.041 1.00 97.31 92 TRP A O 1
ATOM 774 N N . THR A 1 93 ? 6.673 8.908 -10.987 1.00 96.25 93 THR A N 1
ATOM 775 C CA . THR A 1 93 ? 6.736 9.559 -9.666 1.00 96.25 93 THR A CA 1
ATOM 776 C C . THR A 1 93 ? 5.908 10.842 -9.630 1.00 96.25 93 THR A C 1
ATOM 778 O O . THR A 1 93 ? 5.149 11.068 -8.685 1.00 96.25 93 THR A O 1
ATOM 781 N N . ASN A 1 94 ? 5.987 11.663 -10.680 1.00 96.88 94 ASN A N 1
ATOM 782 C CA . ASN A 1 94 ? 5.202 12.894 -10.798 1.00 96.88 94 ASN A CA 1
ATOM 783 C C . ASN A 1 94 ? 3.693 12.612 -10.876 1.00 96.88 94 ASN A C 1
ATOM 785 O O . ASN A 1 94 ? 2.892 13.261 -10.194 1.00 96.88 94 ASN A O 1
ATOM 789 N N . ILE A 1 95 ? 3.294 11.625 -11.682 1.00 97.56 95 ILE A N 1
ATOM 790 C CA . ILE A 1 95 ? 1.889 11.224 -11.814 1.00 97.56 95 ILE A CA 1
ATOM 791 C C . ILE A 1 95 ? 1.395 10.592 -10.512 1.00 97.56 95 ILE A C 1
ATOM 793 O O . ILE A 1 95 ? 0.317 10.953 -10.033 1.00 97.56 95 ILE A O 1
ATOM 797 N N . TYR A 1 96 ? 2.194 9.716 -9.902 1.00 97.56 96 TYR A N 1
ATOM 798 C CA . TYR A 1 96 ? 1.886 9.056 -8.640 1.00 97.56 96 TYR A CA 1
ATOM 799 C C . TYR A 1 96 ? 1.663 10.091 -7.547 1.00 97.56 96 TYR A C 1
ATOM 801 O O . TYR A 1 96 ? 0.606 10.095 -6.926 1.00 97.56 96 TYR A O 1
ATOM 809 N N . GLY A 1 97 ? 2.583 11.045 -7.380 1.00 97.06 97 GLY A N 1
ATOM 810 C CA . GLY A 1 97 ? 2.456 12.118 -6.394 1.00 97.06 97 GLY A CA 1
ATOM 811 C C . GLY A 1 97 ? 1.207 12.983 -6.603 1.00 97.06 97 GLY A C 1
ATOM 812 O O . GLY A 1 97 ? 0.577 13.412 -5.636 1.00 97.06 97 GLY A O 1
ATOM 813 N N . SER A 1 98 ? 0.792 13.210 -7.854 1.00 97.06 98 SER A N 1
ATOM 814 C CA . SER A 1 98 ? -0.465 13.903 -8.162 1.00 97.06 98 SER A CA 1
ATOM 815 C C . SER A 1 98 ? -1.692 13.084 -7.743 1.00 97.06 98 SER A C 1
ATOM 817 O O . SER A 1 98 ? -2.571 13.595 -7.045 1.00 97.06 98 SER A O 1
ATOM 819 N N . ARG A 1 99 ? -1.741 11.795 -8.102 1.00 97.50 99 ARG A N 1
ATOM 820 C CA . ARG A 1 99 ? -2.853 10.893 -7.749 1.00 97.50 99 ARG A CA 1
ATOM 821 C C . ARG A 1 99 ? -2.904 10.576 -6.260 1.00 97.50 99 ARG A C 1
ATOM 823 O O . ARG A 1 99 ? -3.997 10.458 -5.707 1.00 97.50 99 ARG A O 1
ATOM 830 N N . LEU A 1 100 ? -1.752 10.526 -5.598 1.00 97.88 100 LEU A N 1
ATOM 831 C CA . LEU A 1 100 ? -1.642 10.293 -4.166 1.00 97.88 100 LEU A CA 1
ATOM 832 C C . LEU A 1 100 ? -2.384 11.375 -3.380 1.00 97.88 100 LEU A C 1
ATOM 834 O O . LEU A 1 100 ? -3.074 11.056 -2.421 1.00 97.88 100 LEU A O 1
ATOM 838 N N . LYS A 1 101 ? -2.350 12.640 -3.819 1.00 97.81 101 LYS A N 1
ATOM 839 C CA . LYS A 1 101 ? -3.131 13.719 -3.184 1.00 97.81 101 LYS A CA 1
ATOM 840 C C . LYS A 1 101 ? -4.633 13.433 -3.207 1.00 97.81 101 LYS A C 1
ATOM 842 O O . LYS A 1 101 ? -5.318 13.662 -2.213 1.00 97.81 101 LYS A O 1
ATOM 847 N N . THR A 1 102 ? -5.150 12.925 -4.327 1.00 98.00 102 THR A N 1
ATOM 848 C CA . THR A 1 102 ? -6.560 12.525 -4.447 1.00 98.00 102 THR A CA 1
ATOM 849 C C . THR A 1 102 ? -6.873 11.334 -3.546 1.00 98.00 102 THR A C 1
ATOM 851 O O . THR A 1 102 ? -7.870 11.368 -2.826 1.00 98.00 102 THR A O 1
ATOM 854 N N . PHE A 1 103 ? -6.009 10.317 -3.546 1.00 97.31 103 PHE A N 1
ATOM 855 C CA . PHE A 1 103 ? -6.157 9.133 -2.702 1.00 97.31 103 PHE A CA 1
ATOM 856 C C . PHE A 1 103 ? -6.157 9.485 -1.211 1.00 97.31 103 PHE A C 1
ATOM 858 O O . PHE A 1 103 ? -7.075 9.103 -0.492 1.00 97.31 103 PHE A O 1
ATOM 865 N N . LEU A 1 104 ? -5.189 10.284 -0.756 1.00 98.25 104 LEU A N 1
ATOM 866 C CA . LEU A 1 104 ? -5.085 10.719 0.636 1.00 98.25 104 LEU A CA 1
ATOM 867 C C . LEU A 1 104 ? -6.311 11.522 1.072 1.00 98.25 104 LEU A C 1
ATOM 869 O O . LEU A 1 104 ? -6.805 11.307 2.170 1.00 98.25 104 LEU A O 1
ATOM 873 N N . LYS A 1 105 ? -6.861 12.380 0.203 1.00 98.38 105 LYS A N 1
ATOM 874 C CA . LYS A 1 105 ? -8.114 13.091 0.495 1.00 98.38 105 LYS A CA 1
ATOM 875 C C . LYS A 1 105 ? -9.286 12.124 0.707 1.00 98.38 105 LYS A C 1
ATOM 877 O O . LYS A 1 105 ? -10.071 12.316 1.630 1.00 98.38 105 LYS A O 1
ATOM 882 N N . ALA A 1 106 ? -9.412 11.098 -0.135 1.00 97.69 106 ALA A N 1
ATOM 883 C CA . ALA A 1 106 ? -10.453 10.082 0.019 1.00 97.69 106 ALA A CA 1
ATOM 884 C C . ALA A 1 106 ? -10.254 9.248 1.297 1.00 97.69 106 ALA A C 1
ATOM 886 O O . ALA A 1 106 ? -11.216 9.025 2.029 1.00 97.69 106 ALA A O 1
ATOM 887 N N . MET A 1 107 ? -9.010 8.858 1.592 1.00 97.31 107 MET A N 1
ATOM 888 C CA . MET A 1 107 ? -8.638 8.161 2.825 1.00 97.31 107 MET A CA 1
ATOM 889 C C . MET A 1 107 ? -8.997 8.978 4.062 1.00 97.31 107 MET A C 1
ATOM 891 O O . MET A 1 107 ? -9.659 8.452 4.944 1.00 97.31 107 MET A O 1
ATOM 895 N N . THR A 1 108 ? -8.637 10.263 4.114 1.00 98.31 108 THR A N 1
ATOM 896 C CA . THR A 1 108 ? -8.969 11.132 5.252 1.00 98.31 108 THR A CA 1
ATOM 897 C C . THR A 1 108 ? -10.478 11.211 5.476 1.00 98.31 108 THR A C 1
ATOM 899 O O . THR A 1 108 ? -10.918 11.021 6.602 1.00 98.31 108 THR A O 1
ATOM 902 N N . ASN A 1 109 ? -11.285 11.380 4.421 1.00 98.44 109 ASN A N 1
ATOM 903 C CA . ASN A 1 109 ? -12.748 11.401 4.553 1.00 98.44 109 ASN A CA 1
ATOM 904 C C . ASN A 1 109 ? -13.317 10.068 5.087 1.00 98.44 109 ASN A C 1
ATOM 906 O O . ASN A 1 109 ? -14.267 10.056 5.876 1.00 98.44 109 ASN A O 1
ATOM 910 N N . ALA A 1 110 ? -12.763 8.938 4.636 1.00 97.38 110 ALA A N 1
ATOM 911 C CA . ALA A 1 110 ? -13.165 7.613 5.104 1.00 97.38 110 ALA A CA 1
ATOM 912 C C . ALA A 1 110 ? -12.757 7.388 6.569 1.00 97.38 110 ALA A C 1
ATOM 914 O O . ALA A 1 110 ? -13.566 6.922 7.369 1.00 97.38 110 ALA A O 1
ATOM 915 N N . GLU A 1 111 ? -11.536 7.780 6.934 1.00 98.31 111 GLU A N 1
ATOM 916 C CA . GLU A 1 111 ? -11.029 7.751 8.306 1.00 98.31 111 GLU A CA 1
ATOM 917 C C . GLU A 1 111 ? -11.861 8.654 9.225 1.00 98.31 111 GLU A C 1
ATOM 919 O O . GLU A 1 111 ? -12.236 8.212 10.302 1.00 98.31 111 GLU A O 1
ATOM 924 N N . ASP A 1 112 ? -12.234 9.865 8.796 1.00 98.44 112 ASP A N 1
ATOM 925 C CA . ASP A 1 112 ? -13.106 10.772 9.560 1.00 98.44 112 ASP A CA 1
ATOM 926 C C . ASP A 1 112 ? -14.454 10.120 9.877 1.00 98.44 112 ASP A C 1
ATOM 928 O O . ASP A 1 112 ? -14.934 10.174 11.010 1.00 98.44 112 ASP A O 1
ATOM 932 N N . SER A 1 113 ? -15.048 9.455 8.885 1.00 98.19 113 SER A N 1
ATOM 933 C CA . SER A 1 113 ? -16.315 8.736 9.049 1.00 98.19 113 SER A CA 1
ATOM 934 C C . SER A 1 113 ? -16.169 7.538 9.999 1.00 98.19 113 SER A C 1
ATOM 936 O O . SER A 1 113 ? -17.049 7.280 10.826 1.00 98.19 113 SER A O 1
ATOM 938 N N . ALA A 1 114 ? -15.047 6.817 9.920 1.00 97.94 114 ALA A N 1
ATOM 939 C CA . ALA A 1 114 ? -14.735 5.693 10.801 1.00 97.94 114 ALA A CA 1
ATOM 940 C C . ALA A 1 114 ? -14.469 6.144 12.249 1.00 97.94 114 ALA A C 1
ATOM 942 O O . ALA A 1 114 ? -14.928 5.495 13.188 1.00 97.94 114 ALA A O 1
ATOM 943 N N . VAL A 1 115 ? -13.797 7.283 12.441 1.00 98.12 115 VAL A N 1
ATOM 944 C CA . VAL A 1 115 ? -13.577 7.894 13.760 1.00 98.12 115 VAL A CA 1
ATOM 945 C C . VAL A 1 115 ? -14.898 8.372 14.354 1.00 98.12 115 VAL A C 1
ATOM 947 O O . VAL A 1 115 ? -15.212 8.046 15.497 1.00 98.12 115 VAL A O 1
ATOM 950 N N . ALA A 1 116 ? -15.725 9.073 13.573 1.00 98.00 116 ALA A N 1
ATOM 951 C CA . ALA A 1 116 ? -17.029 9.560 14.026 1.00 98.00 116 ALA A CA 1
ATOM 952 C C . ALA A 1 116 ? -17.988 8.428 14.439 1.00 98.00 116 ALA A C 1
ATOM 954 O O . ALA A 1 116 ? -18.836 8.620 15.307 1.00 98.00 116 ALA A O 1
ATOM 955 N N . SER A 1 117 ? -17.848 7.247 13.833 1.00 97.69 117 SER A N 1
ATOM 956 C CA . SER A 1 117 ? -18.639 6.053 14.154 1.00 97.69 117 SER A CA 1
ATOM 957 C C . SER A 1 117 ? -18.000 5.142 15.212 1.00 97.69 117 SER A C 1
ATOM 959 O O . SER A 1 117 ? -18.589 4.121 15.561 1.00 97.69 117 SER A O 1
ATOM 961 N N . GLY A 1 118 ? -16.823 5.498 15.742 1.00 97.25 118 GLY A N 1
ATOM 962 C CA . GLY A 1 118 ? -16.112 4.736 16.775 1.00 97.25 118 GLY A CA 1
ATOM 963 C C . GLY A 1 118 ? -15.409 3.466 16.281 1.00 97.25 118 GLY A C 1
ATOM 964 O O . GLY A 1 118 ? -14.926 2.687 17.098 1.00 97.25 118 GLY A O 1
ATOM 965 N N . TRP A 1 119 ? -15.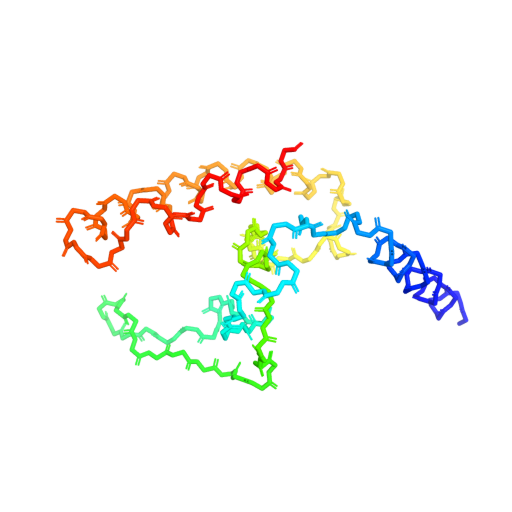338 3.247 14.966 1.00 96.44 119 TRP A N 1
ATOM 966 C CA . TRP A 1 119 ? -14.643 2.104 14.361 1.00 96.44 119 TRP A CA 1
ATOM 967 C C . TRP A 1 119 ? -13.123 2.280 14.302 1.00 96.44 119 TRP A C 1
ATOM 969 O O . TRP A 1 119 ? -12.400 1.289 14.203 1.00 96.44 119 TRP A O 1
ATOM 979 N N . LEU A 1 120 ? -12.639 3.524 14.337 1.00 97.06 120 LEU A N 1
ATOM 980 C CA . LEU A 1 120 ? -11.222 3.870 14.251 1.00 97.06 120 LEU A CA 1
ATOM 981 C C . LEU A 1 120 ? -10.856 4.878 15.346 1.00 97.06 120 LEU A C 1
ATOM 983 O O . LEU A 1 120 ? -11.587 5.835 15.586 1.00 97.06 120 LEU A O 1
ATOM 987 N N . GLU A 1 121 ? -9.702 4.701 15.983 1.00 96.62 121 GLU A N 1
ATOM 988 C CA . GLU A 1 121 ? -9.135 5.709 16.883 1.00 96.62 121 GLU A CA 1
ATOM 989 C C . GLU A 1 121 ? -8.287 6.729 16.108 1.00 96.62 121 GLU A C 1
ATOM 991 O O . GLU A 1 121 ? -7.618 6.390 15.132 1.00 96.62 121 GLU A O 1
ATOM 996 N N . GLU A 1 122 ? -8.212 7.973 16.586 1.00 94.75 122 GLU A N 1
ATOM 997 C CA . GLU A 1 122 ? -7.474 9.052 15.906 1.00 94.75 122 GLU A CA 1
ATOM 998 C C . GLU A 1 122 ? -5.986 8.707 15.659 1.00 94.75 122 GLU A C 1
ATOM 1000 O O . GLU A 1 122 ? -5.428 9.010 14.606 1.00 94.75 122 GLU A O 1
ATOM 1005 N N . GLY A 1 123 ? -5.341 7.986 16.586 1.00 91.94 123 GLY A N 1
ATOM 1006 C CA . GLY A 1 123 ? -3.947 7.535 16.440 1.00 91.94 123 GLY A CA 1
ATOM 1007 C C . GLY A 1 123 ? -3.731 6.406 15.417 1.00 91.94 123 GLY A C 1
ATOM 1008 O O . GLY A 1 123 ? -2.590 6.115 15.028 1.00 91.94 123 GLY A O 1
ATOM 1009 N N . GLN A 1 124 ? -4.809 5.761 14.967 1.00 92.31 124 GLN A N 1
ATOM 1010 C CA . GLN A 1 124 ? -4.775 4.651 14.012 1.00 92.31 124 GLN A CA 1
ATOM 1011 C C . GLN A 1 124 ? -4.844 5.112 12.552 1.00 92.31 124 GLN A C 1
ATOM 1013 O O . GLN A 1 124 ? -4.637 4.290 11.662 1.00 92.31 124 GLN A O 1
ATOM 1018 N N . ARG A 1 125 ? -5.052 6.411 12.294 1.00 96.19 125 ARG A N 1
ATOM 1019 C CA . ARG A 1 125 ? -5.048 6.975 10.939 1.00 96.19 125 ARG A CA 1
ATOM 1020 C C . ARG A 1 125 ? -3.758 6.648 10.191 1.00 96.19 125 ARG A C 1
ATOM 1022 O O . ARG A 1 125 ? -2.648 6.751 10.732 1.00 96.19 125 ARG A O 1
ATOM 1029 N N . LEU A 1 126 ? -3.917 6.274 8.929 1.00 95.44 126 LEU A N 1
ATOM 1030 C CA . LEU A 1 126 ? -2.833 5.946 8.013 1.00 95.44 126 LEU A CA 1
ATOM 1031 C C . LEU A 1 126 ? -2.558 7.090 7.045 1.00 95.44 126 LEU A C 1
ATOM 1033 O O . LEU A 1 126 ? -1.401 7.275 6.678 1.00 95.44 126 LEU A O 1
ATOM 1037 N N . SER A 1 127 ? -3.557 7.905 6.686 1.00 97.56 127 SER A N 1
ATOM 1038 C CA . SER A 1 127 ? -3.367 8.990 5.711 1.00 97.56 127 SER A CA 1
ATOM 1039 C C . SER A 1 127 ? -2.212 9.956 6.048 1.00 97.56 127 SER A C 1
ATOM 1041 O O . SER A 1 127 ? -1.419 10.243 5.145 1.00 97.56 127 SER A O 1
ATOM 1043 N N . PRO A 1 128 ? -1.980 10.393 7.309 1.00 96.81 128 PRO A N 1
ATOM 1044 C CA . PRO A 1 128 ? -0.840 11.260 7.619 1.00 96.81 128 PRO A CA 1
ATOM 1045 C C . PRO A 1 128 ? 0.500 10.519 7.537 1.00 96.81 128 PRO A C 1
ATOM 1047 O O . PRO A 1 128 ? 1.504 11.100 7.132 1.00 96.81 128 PRO A O 1
ATOM 1050 N N . LYS A 1 129 ? 0.513 9.226 7.886 1.00 94.62 129 LYS A N 1
ATOM 1051 C CA . LYS A 1 129 ? 1.711 8.373 7.854 1.00 94.62 129 LYS A CA 1
ATOM 1052 C C . LYS A 1 129 ? 2.119 8.062 6.412 1.00 94.62 129 LYS A C 1
ATOM 1054 O O . LYS A 1 129 ? 3.293 8.176 6.087 1.00 94.62 129 LYS A O 1
ATOM 1059 N N . MET A 1 130 ? 1.143 7.790 5.544 1.00 96.19 130 MET A N 1
ATOM 1060 C CA . MET A 1 130 ? 1.324 7.635 4.096 1.00 96.19 130 MET A CA 1
ATOM 1061 C C . MET A 1 130 ? 1.864 8.889 3.439 1.00 96.19 130 MET A C 1
ATOM 1063 O O . MET A 1 130 ? 2.783 8.809 2.627 1.00 96.19 130 MET A O 1
ATOM 1067 N N . LYS A 1 131 ? 1.340 10.055 3.821 1.00 96.44 131 LYS A N 1
ATOM 1068 C CA . LYS A 1 131 ? 1.875 11.328 3.349 1.00 96.44 131 LYS A CA 1
ATOM 1069 C C . LYS A 1 131 ? 3.338 11.509 3.766 1.00 96.44 131 LYS A C 1
ATOM 1071 O O . LYS A 1 131 ? 4.176 11.738 2.905 1.00 96.44 131 LYS A O 1
ATOM 1076 N N . ALA A 1 132 ? 3.639 11.342 5.054 1.00 94.19 132 ALA A N 1
ATOM 1077 C CA . ALA A 1 132 ? 4.992 11.500 5.587 1.00 94.19 132 ALA A CA 1
ATOM 1078 C C . ALA A 1 132 ? 5.988 10.454 5.058 1.00 94.19 132 ALA A C 1
ATOM 1080 O O . ALA A 1 132 ? 7.178 10.720 5.021 1.00 94.19 132 ALA A O 1
ATOM 1081 N N . SER A 1 133 ? 5.521 9.264 4.669 1.00 91.50 133 SER A N 1
ATOM 1082 C CA . SER A 1 133 ? 6.369 8.244 4.044 1.00 91.50 133 SER A CA 1
ATOM 1083 C C . SER A 1 133 ? 6.715 8.562 2.587 1.00 91.50 133 SER A C 1
ATOM 1085 O O . SER A 1 133 ? 7.677 7.993 2.073 1.00 91.50 133 SER A O 1
ATOM 1087 N N . TRP A 1 134 ? 5.898 9.364 1.901 1.00 93.50 134 TRP A N 1
ATOM 1088 C CA . TRP A 1 134 ? 6.113 9.742 0.503 1.00 93.50 134 TRP A CA 1
ATOM 1089 C C . TRP A 1 134 ? 6.941 11.026 0.351 1.00 93.50 134 TRP A C 1
ATOM 1091 O O . TRP A 1 134 ? 7.651 11.170 -0.643 1.00 93.50 134 TRP A O 1
ATOM 1101 N N . GLU A 1 135 ? 6.811 11.956 1.303 1.00 91.06 135 GLU A N 1
ATOM 1102 C CA . GLU A 1 135 ? 7.564 13.223 1.374 1.00 91.06 135 GLU A CA 1
ATOM 1103 C C . GLU A 1 135 ? 9.011 13.026 1.855 1.00 91.06 135 GLU A C 1
ATOM 1105 O O . GLU A 1 135 ? 9.897 13.701 1.280 1.00 91.06 135 GLU A O 1
#

Sequence (135 aa):
ETDCRRKYIARHLFRRLARQHKLTSGAHTNGPFKLWCDDLRPSNILLDANMQIVGVVDWEFTYAAPAEFSFAPPWWLLLEQPEYWPDGVENWTNIYGSRLKTFLKAMTNAEDSAVASGWLEEGQRLSPKMKASWE

Radius of gyration: 17.31 Å; chains: 1; bounding box: 48×30×40 Å

Organism: Photinus pyralis (NCBI:txid7054)

Foldseek 3Di:
DVVVVVVVVVVVVVVVCVVVCNVDDPPAPVDDWDKDALPQDPVQFDADPVRDTPDGDDCVRIDTHHPLVLLADRCCLVPDHQVPDPVHNVVVLVVCVVSLVVVLVVQVVVQVVCVVVVNDDPVRRNSVSNVVVSD

Secondary structure (DSSP, 8-state):
-HHHHHHHHHHHHHHHHHHTT-SS-GGGTT--EEEEETT--GGGEEE-TTS-EEEE---TTEEEEEGGGGGSPPGGGGSS-GGG-TTHHHHHHHHHHHHHHHHHHHHHHHHHHHHHTTSS-GGG--HHHHHHHH-

pLDDT: mean 92.69, std 5.8, range [71.5, 98.44]

InterPro domains:
  IPR002575 Aminoglycoside phosphotransferase [PF01636] (30-73)
  IPR011009 Protein kinase-like domain superfamily [SSF56112] (29-97)
  IPR051678 Aminoglycoside Phosphotransferase Enzymes [PTHR21310] (14-110)